Protein AF-A0A382MGD8-F1 (afdb_monomer)

Nearest PDB structures (foldseek):
  7lf8-assembly1_A  TM=3.646E-01  e=4.508E+00  Homo sapiens
  7lfa-assembly1_A  TM=3.675E-01  e=8.997E+00  Homo sapiens

Structure (mmCIF, N/CA/C/O backbone):
data_AF-A0A382MGD8-F1
#
_entry.id   AF-A0A382MGD8-F1
#
loop_
_atom_site.group_PDB
_atom_site.id
_atom_site.type_symbol
_atom_site.label_atom_id
_atom_site.label_alt_id
_atom_site.label_comp_id
_atom_site.label_asym_id
_atom_site.label_entity_id
_atom_site.label_seq_id
_atom_site.pdbx_PDB_ins_code
_atom_site.Cartn_x
_atom_site.Cartn_y
_atom_site.Cartn_z
_atom_site.occupancy
_atom_site.B_iso_or_equiv
_atom_site.auth_seq_id
_atom_site.auth_comp_id
_atom_site.auth_asym_id
_atom_site.auth_atom_id
_atom_site.pdbx_PDB_model_num
ATOM 1 N N . MET A 1 1 ? 16.193 -2.361 -17.710 1.00 41.50 1 MET A N 1
ATOM 2 C CA . MET A 1 1 ? 16.664 -2.247 -16.312 1.00 41.50 1 MET A CA 1
ATOM 3 C C . MET A 1 1 ? 16.328 -3.554 -15.615 1.00 41.50 1 MET A C 1
ATOM 5 O O . MET A 1 1 ? 15.196 -3.994 -15.755 1.00 41.50 1 MET A O 1
ATOM 9 N N . LYS A 1 2 ? 17.291 -4.224 -14.969 1.00 44.34 2 LYS A N 1
ATOM 10 C CA . LYS A 1 2 ? 16.980 -5.405 -14.145 1.00 44.34 2 LYS A CA 1
ATOM 11 C C . LYS A 1 2 ? 16.151 -4.929 -12.953 1.00 44.34 2 LYS A C 1
ATOM 13 O O . LYS A 1 2 ? 16.559 -3.964 -12.310 1.00 44.34 2 LYS A O 1
ATOM 18 N N . ALA A 1 3 ? 14.999 -5.555 -12.721 1.00 56.28 3 ALA A N 1
ATOM 19 C CA . ALA A 1 3 ? 14.188 -5.309 -11.538 1.00 56.28 3 ALA A CA 1
ATOM 20 C C . ALA A 1 3 ? 15.082 -5.512 -10.309 1.00 56.28 3 ALA A C 1
ATOM 22 O O . ALA A 1 3 ? 15.658 -6.581 -10.120 1.00 56.28 3 ALA A O 1
ATOM 23 N N . MET A 1 4 ? 15.299 -4.438 -9.556 1.00 57.03 4 MET A N 1
ATOM 24 C CA . MET A 1 4 ? 16.012 -4.495 -8.292 1.00 57.03 4 MET A CA 1
ATOM 25 C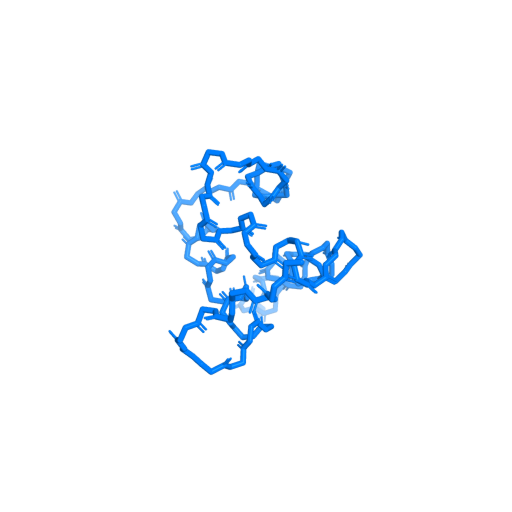 C . MET A 1 4 ? 15.045 -5.134 -7.295 1.00 57.03 4 MET A C 1
ATOM 27 O O . MET A 1 4 ? 14.145 -4.467 -6.791 1.00 57.03 4 MET A O 1
ATOM 31 N N . GLU A 1 5 ? 15.172 -6.444 -7.098 1.00 54.09 5 GLU A N 1
ATOM 32 C CA . GLU A 1 5 ? 14.448 -7.156 -6.049 1.00 54.09 5 GLU A CA 1
ATOM 33 C C . GLU A 1 5 ? 14.959 -6.654 -4.697 1.00 54.09 5 GLU A C 1
ATOM 35 O O . GLU A 1 5 ? 16.167 -6.651 -4.442 1.00 54.09 5 GLU A O 1
ATOM 40 N N . ILE A 1 6 ? 14.052 -6.188 -3.839 1.00 55.25 6 ILE A N 1
ATOM 41 C CA . ILE A 1 6 ? 14.406 -5.849 -2.461 1.00 55.25 6 ILE A CA 1
ATOM 42 C C . ILE A 1 6 ? 14.713 -7.173 -1.746 1.00 55.25 6 ILE A C 1
ATOM 44 O O . ILE A 1 6 ? 13.837 -8.041 -1.693 1.00 55.25 6 ILE A O 1
ATOM 48 N N . PRO A 1 7 ? 15.919 -7.368 -1.183 1.00 50.75 7 PRO A N 1
ATOM 49 C CA . PRO A 1 7 ? 16.217 -8.564 -0.409 1.00 50.75 7 PRO A CA 1
ATOM 50 C C . PRO A 1 7 ? 15.324 -8.595 0.838 1.00 50.75 7 PRO A C 1
ATOM 52 O O . PRO A 1 7 ? 15.394 -7.693 1.668 1.00 50.75 7 PRO A O 1
ATOM 55 N N . GLY A 1 8 ? 14.473 -9.617 0.966 1.00 55.84 8 GLY A N 1
ATOM 56 C CA . GLY A 1 8 ? 13.576 -9.742 2.125 1.00 55.84 8 GLY A CA 1
ATOM 57 C C . GLY A 1 8 ? 12.406 -10.724 1.992 1.00 55.84 8 GLY A C 1
ATOM 58 O O . GLY A 1 8 ? 11.494 -10.681 2.814 1.00 55.84 8 GLY A O 1
ATOM 59 N N . GLY A 1 9 ? 12.373 -11.587 0.971 1.00 73.12 9 GLY A N 1
ATOM 60 C CA . GLY A 1 9 ? 11.325 -12.605 0.823 1.00 73.12 9 GLY A CA 1
ATOM 61 C C . GLY A 1 9 ? 10.134 -12.165 -0.036 1.00 73.12 9 GLY A C 1
ATOM 62 O O . GLY A 1 9 ? 10.311 -11.539 -1.075 1.00 73.12 9 GLY A O 1
ATOM 63 N N . ASN A 1 10 ? 8.919 -12.563 0.353 1.00 88.38 10 ASN A N 1
ATOM 64 C CA . ASN A 1 10 ? 7.702 -12.366 -0.440 1.00 88.38 10 ASN A CA 1
ATOM 65 C C . ASN A 1 10 ? 7.225 -10.899 -0.390 1.00 88.38 10 ASN A C 1
ATOM 67 O O . ASN A 1 10 ? 6.754 -10.432 0.645 1.00 88.38 10 ASN A O 1
ATOM 71 N N . ILE A 1 11 ? 7.297 -10.194 -1.523 1.00 90.44 11 ILE A N 1
ATOM 72 C CA . ILE A 1 11 ? 6.919 -8.776 -1.655 1.00 90.44 11 ILE A CA 1
ATOM 73 C C . ILE A 1 11 ? 5.4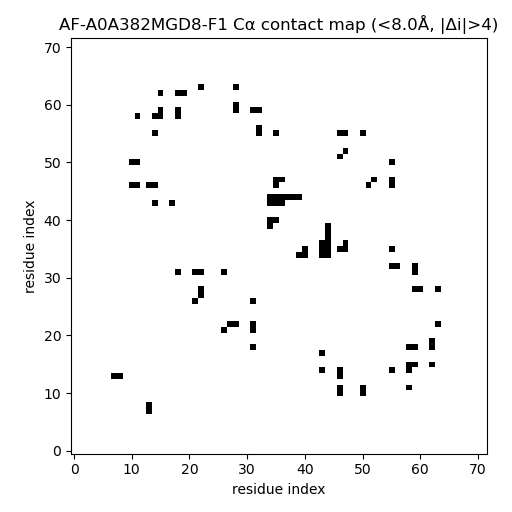51 -8.489 -1.287 1.00 90.44 11 ILE A C 1
ATOM 75 O O . ILE A 1 11 ? 5.155 -7.417 -0.765 1.00 90.44 11 ILE A O 1
ATOM 79 N N . VAL A 1 12 ? 4.534 -9.449 -1.476 1.00 93.12 12 VAL A N 1
ATOM 80 C CA . VAL A 1 12 ? 3.131 -9.320 -1.035 1.00 93.12 12 VAL A CA 1
ATOM 81 C C . VAL A 1 12 ? 3.063 -9.257 0.487 1.00 93.12 12 VAL A C 1
ATOM 83 O O . VAL A 1 12 ? 2.385 -8.397 1.041 1.00 93.12 12 VAL A O 1
ATOM 86 N N . HIS A 1 13 ? 3.814 -10.127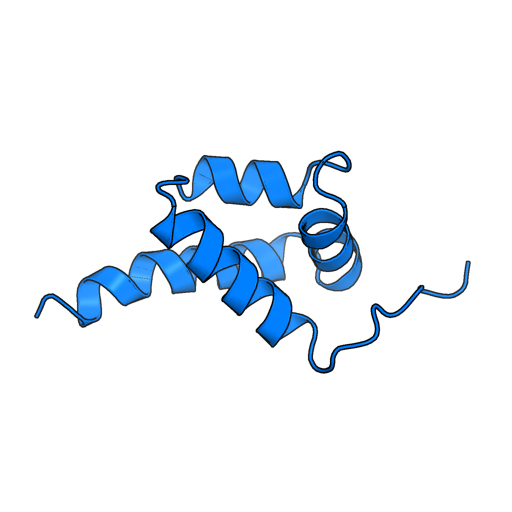 1.166 1.00 92.19 13 HIS A N 1
ATOM 87 C CA . HIS A 1 13 ? 3.874 -10.132 2.624 1.00 92.19 13 HIS A CA 1
ATOM 88 C C . HIS A 1 13 ? 4.492 -8.837 3.164 1.00 92.19 13 HIS A C 1
ATOM 90 O O . HIS A 1 13 ? 3.972 -8.264 4.113 1.00 92.19 13 HIS A O 1
ATOM 96 N N . GLN A 1 14 ? 5.546 -8.323 2.524 1.00 92.06 14 GLN A N 1
ATOM 97 C CA . GLN A 1 14 ? 6.135 -7.035 2.906 1.00 92.06 14 GLN A CA 1
ATOM 98 C C . GLN A 1 14 ? 5.149 -5.876 2.735 1.00 92.06 14 GLN A C 1
ATOM 100 O O . GLN A 1 14 ? 5.023 -5.047 3.631 1.00 92.06 14 GLN A O 1
ATOM 105 N N . ALA A 1 15 ? 4.427 -5.823 1.611 1.00 95.81 15 ALA A N 1
ATOM 106 C CA . ALA A 1 15 ? 3.402 -4.808 1.386 1.00 95.81 15 ALA A CA 1
ATOM 107 C C . ALA A 1 15 ? 2.297 -4.872 2.450 1.00 95.81 15 ALA A C 1
ATOM 109 O O . ALA A 1 15 ? 1.843 -3.829 2.919 1.00 95.81 15 ALA A O 1
ATOM 110 N N . GLN A 1 16 ? 1.907 -6.079 2.869 1.00 95.88 16 GLN A N 1
ATOM 111 C CA . GLN A 1 16 ? 0.947 -6.276 3.951 1.00 95.88 16 GLN A CA 1
ATOM 112 C C . GLN A 1 16 ? 1.491 -5.767 5.294 1.00 95.88 16 GLN A C 1
ATOM 114 O O . GLN A 1 16 ? 0.824 -4.959 5.931 1.00 95.88 16 GLN A O 1
ATOM 119 N N . VAL A 1 17 ? 2.701 -6.174 5.695 1.00 94.69 17 VAL A N 1
ATOM 120 C CA . VAL A 1 17 ? 3.317 -5.745 6.966 1.00 94.69 17 VAL A CA 1
ATOM 121 C C . VAL A 1 17 ? 3.471 -4.227 7.019 1.00 94.69 17 VAL A C 1
ATOM 123 O O . VAL A 1 17 ? 3.037 -3.608 7.982 1.00 94.69 17 VAL A O 1
ATOM 126 N N . MET A 1 18 ? 3.995 -3.606 5.956 1.00 95.38 18 MET A N 1
ATOM 127 C CA . MET A 1 18 ? 4.096 -2.145 5.889 1.00 95.38 18 MET A CA 1
ATOM 128 C C . MET A 1 18 ? 2.719 -1.478 6.006 1.00 95.38 18 MET A C 1
ATOM 130 O O . MET A 1 18 ? 2.579 -0.461 6.680 1.00 95.38 18 MET A O 1
ATOM 134 N N . SER A 1 19 ? 1.690 -2.049 5.372 1.00 97.31 19 SER A N 1
ATOM 135 C CA . SER A 1 19 ? 0.328 -1.513 5.461 1.00 97.31 19 SER A CA 1
ATOM 136 C C . SER A 1 19 ? -0.228 -1.587 6.884 1.00 97.31 19 SER A C 1
ATOM 138 O O . SER A 1 19 ? -0.854 -0.636 7.345 1.00 97.31 19 SER A O 1
ATOM 140 N N . GLU A 1 20 ? 0.010 -2.697 7.585 1.00 96.38 20 GLU A N 1
ATOM 141 C CA . GLU A 1 20 ? -0.387 -2.879 8.984 1.00 96.38 20 GLU A CA 1
ATOM 142 C C . GLU A 1 20 ? 0.334 -1.880 9.899 1.00 96.38 20 GLU A C 1
ATOM 144 O O . GLU A 1 20 ? -0.326 -1.219 10.696 1.00 96.38 20 GLU A O 1
ATOM 149 N N . GLU A 1 21 ? 1.647 -1.696 9.730 1.00 95.88 21 GLU A N 1
ATOM 150 C CA . GLU A 1 21 ? 2.438 -0.742 10.518 1.00 95.88 21 GLU A CA 1
ATOM 151 C C . GLU A 1 21 ? 1.941 0.700 10.347 1.00 95.88 21 GLU A C 1
ATOM 153 O O . GLU A 1 21 ? 1.679 1.389 11.333 1.00 95.88 21 GLU A O 1
ATOM 158 N N . PHE A 1 22 ? 1.746 1.164 9.107 1.00 96.81 22 PHE A N 1
ATOM 159 C CA . PHE A 1 22 ? 1.268 2.529 8.862 1.00 96.81 22 PHE A CA 1
ATOM 160 C C . PHE A 1 22 ? -0.165 2.750 9.350 1.00 96.81 22 PHE A C 1
ATOM 162 O O . PHE A 1 22 ? -0.463 3.818 9.896 1.00 96.81 22 PHE A O 1
ATOM 169 N N . ARG A 1 23 ? -1.041 1.752 9.196 1.00 96.31 23 ARG A N 1
ATOM 170 C CA . ARG A 1 23 ? -2.391 1.782 9.770 1.00 96.31 23 ARG A CA 1
ATOM 171 C C . ARG A 1 23 ? -2.332 1.908 11.290 1.00 96.31 23 ARG A C 1
ATOM 173 O O . ARG A 1 23 ? -3.020 2.757 11.849 1.00 96.31 23 ARG A O 1
ATOM 180 N N . ASP A 1 24 ? -1.507 1.100 11.953 1.00 95.19 24 ASP A N 1
ATOM 181 C CA . ASP A 1 24 ? -1.381 1.095 13.416 1.00 95.19 24 ASP A CA 1
ATOM 182 C C . ASP A 1 24 ? -0.771 2.408 13.945 1.00 95.19 24 ASP A C 1
ATOM 184 O O . ASP A 1 24 ? -1.050 2.818 15.071 1.00 95.19 24 ASP A O 1
ATOM 188 N N . MET A 1 25 ? -0.015 3.122 13.104 1.00 95.75 25 MET A N 1
ATOM 189 C CA . MET A 1 25 ? 0.463 4.488 13.357 1.00 95.75 25 MET A CA 1
ATOM 190 C C . MET A 1 25 ? -0.592 5.585 13.114 1.00 95.75 25 MET A C 1
ATOM 192 O O . MET A 1 25 ? -0.308 6.758 13.357 1.00 95.75 25 MET A O 1
ATOM 196 N N . GLY A 1 26 ? -1.799 5.235 12.660 1.00 96.00 26 GLY A N 1
ATOM 197 C CA . GLY A 1 26 ? -2.914 6.167 12.459 1.00 96.00 26 GLY A CA 1
ATOM 198 C C . GLY A 1 26 ? -3.077 6.698 11.034 1.00 96.00 26 GLY A C 1
ATOM 199 O O . GLY A 1 26 ? -3.851 7.629 10.830 1.00 96.00 26 GLY A O 1
ATOM 200 N N . THR A 1 27 ? -2.383 6.120 10.051 1.00 97.56 27 THR A N 1
ATOM 201 C CA . THR A 1 27 ? -2.586 6.459 8.632 1.00 97.56 27 THR A CA 1
ATOM 202 C C . THR A 1 27 ? -3.966 5.973 8.186 1.00 97.56 27 THR A C 1
ATOM 204 O O . THR A 1 27 ? -4.382 4.868 8.544 1.00 97.56 27 THR A O 1
ATOM 207 N N . THR A 1 28 ? -4.692 6.760 7.397 1.00 97.50 28 THR A N 1
ATOM 208 C CA . THR A 1 28 ? -5.963 6.332 6.784 1.00 97.50 28 THR A CA 1
ATOM 209 C C . THR A 1 28 ? -5.735 5.487 5.524 1.00 97.50 28 THR A C 1
ATOM 211 O O . THR A 1 28 ? -4.658 5.521 4.929 1.00 97.50 28 THR A O 1
ATOM 214 N N . GLU A 1 29 ? -6.748 4.727 5.092 1.00 97.69 29 GLU A N 1
ATOM 215 C CA . GLU A 1 29 ? -6.665 3.896 3.876 1.00 97.69 29 GLU A CA 1
ATOM 216 C C . GLU A 1 29 ? -6.264 4.729 2.643 1.00 97.69 29 GLU A C 1
ATOM 218 O O . GLU A 1 29 ? -5.332 4.365 1.921 1.00 97.69 29 GLU A O 1
ATOM 223 N N . ASP A 1 30 ? -6.901 5.886 2.441 1.00 97.69 30 ASP A N 1
ATOM 224 C CA . ASP A 1 30 ? -6.634 6.778 1.304 1.00 97.69 30 ASP A CA 1
ATOM 225 C C . ASP A 1 30 ? -5.228 7.401 1.350 1.00 97.69 30 ASP A C 1
ATOM 227 O O . ASP A 1 30 ? -4.547 7.517 0.320 1.00 97.69 30 ASP A O 1
ATOM 231 N N . GLU A 1 31 ? -4.759 7.782 2.543 1.00 98.25 31 GLU A N 1
ATOM 232 C CA . GLU A 1 31 ? -3.392 8.274 2.737 1.00 98.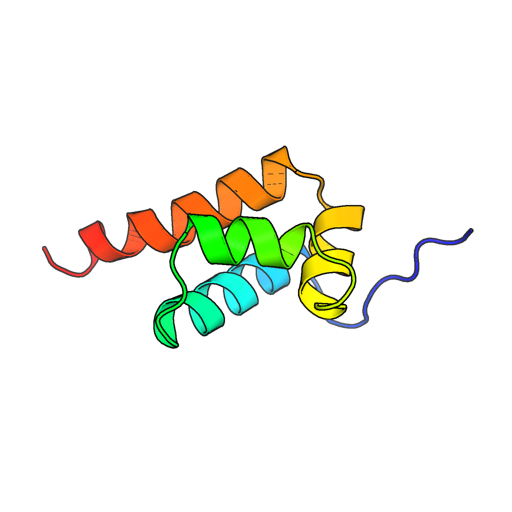25 31 GLU A CA 1
ATOM 233 C C . GLU A 1 31 ? -2.376 7.183 2.406 1.00 98.25 31 GLU A C 1
ATOM 235 O O . GLU A 1 31 ? -1.437 7.432 1.649 1.00 98.25 31 GLU A O 1
ATOM 240 N N . LEU A 1 32 ? -2.588 5.958 2.888 1.00 98.25 32 LEU A N 1
ATOM 241 C CA . LEU A 1 32 ? -1.673 4.852 2.640 1.00 98.25 32 LEU A CA 1
ATOM 242 C C . LEU A 1 32 ? -1.606 4.490 1.147 1.00 98.25 32 LEU A C 1
ATOM 244 O O . LEU A 1 32 ? -0.512 4.325 0.602 1.00 98.25 32 LEU A O 1
ATOM 248 N N . LEU A 1 33 ? -2.744 4.448 0.445 1.00 98.25 33 LEU A N 1
ATOM 249 C CA . LEU A 1 33 ? -2.776 4.268 -1.014 1.00 98.25 33 LEU A CA 1
ATOM 250 C C . LEU A 1 33 ? -1.979 5.361 -1.742 1.00 98.25 33 LEU A C 1
ATOM 252 O O . LEU A 1 33 ? -1.227 5.075 -2.681 1.00 98.25 33 LEU A O 1
ATOM 256 N N . THR A 1 34 ? -2.102 6.608 -1.282 1.00 98.19 34 THR A N 1
ATOM 257 C CA . THR A 1 34 ? -1.336 7.740 -1.816 1.00 98.19 34 THR A CA 1
ATOM 258 C C . THR A 1 34 ? 0.161 7.548 -1.578 1.00 98.19 34 THR A C 1
ATOM 260 O O . THR A 1 34 ? 0.954 7.735 -2.506 1.00 98.19 34 THR A O 1
ATOM 263 N N . MET A 1 35 ? 0.559 7.108 -0.383 1.00 98.31 35 MET A N 1
ATOM 264 C CA . MET A 1 35 ? 1.957 6.850 -0.032 1.00 98.31 35 MET A CA 1
ATOM 265 C C . MET A 1 35 ? 2.587 5.766 -0.914 1.00 98.31 35 MET A C 1
ATOM 267 O O . MET A 1 35 ? 3.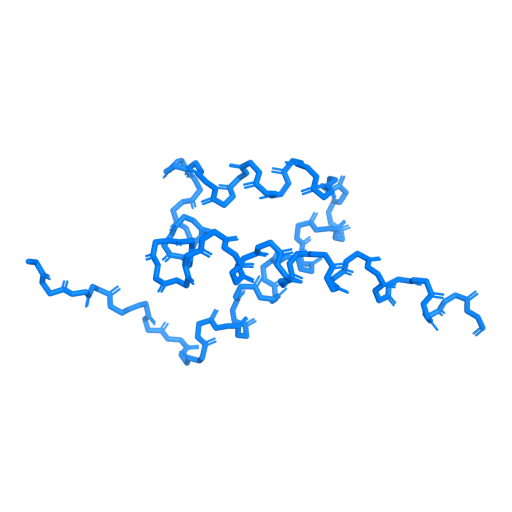685 5.975 -1.424 1.00 98.31 35 MET A O 1
ATOM 271 N N . PHE A 1 36 ? 1.884 4.660 -1.187 1.00 98.19 36 PHE A N 1
ATOM 272 C CA . PHE A 1 36 ? 2.346 3.626 -2.127 1.00 98.19 36 PHE A CA 1
ATOM 273 C C . PHE A 1 36 ? 2.605 4.174 -3.537 1.00 98.19 36 PHE A C 1
ATOM 275 O O . PHE A 1 36 ? 3.569 3.794 -4.201 1.00 98.19 36 PHE A O 1
ATOM 282 N N . SER A 1 37 ? 1.778 5.104 -4.010 1.00 97.12 37 SER A N 1
ATOM 283 C CA . SER A 1 37 ? 1.953 5.702 -5.338 1.00 97.12 37 SER A CA 1
ATOM 284 C C . SER A 1 37 ? 3.043 6.784 -5.406 1.00 97.12 37 SER A C 1
ATOM 286 O O . SER A 1 37 ? 3.396 7.221 -6.502 1.00 97.12 37 SER A O 1
ATOM 288 N N . ASN A 1 38 ? 3.598 7.206 -4.265 1.00 97.50 38 ASN A N 1
ATOM 289 C CA . ASN A 1 38 ? 4.501 8.348 -4.169 1.00 97.50 38 ASN A CA 1
ATOM 290 C C . ASN A 1 38 ? 5.978 7.907 -4.027 1.00 97.50 38 ASN A C 1
ATOM 292 O O . ASN A 1 38 ? 6.336 7.312 -3.008 1.00 97.50 38 ASN A O 1
ATOM 296 N N . PRO A 1 39 ? 6.869 8.267 -4.978 1.00 96.31 39 PRO A N 1
ATOM 297 C CA . PRO A 1 39 ? 8.293 7.913 -4.943 1.00 96.31 39 PRO A CA 1
ATOM 298 C C . PRO A 1 39 ? 9.063 8.375 -3.700 1.00 96.31 39 PRO A C 1
ATOM 300 O O . PRO A 1 39 ? 10.126 7.827 -3.414 1.00 96.31 39 PRO A O 1
ATOM 303 N N . PHE A 1 40 ? 8.550 9.364 -2.959 1.00 96.69 40 PHE A N 1
ATOM 304 C CA . PHE A 1 40 ? 9.117 9.780 -1.675 1.00 96.69 40 PHE A CA 1
ATOM 305 C C . PHE A 1 40 ? 9.172 8.616 -0.670 1.00 96.69 40 PHE A C 1
ATOM 307 O O . PHE A 1 40 ? 10.143 8.485 0.075 1.00 96.69 40 PHE A O 1
ATOM 314 N N . TYR A 1 41 ? 8.178 7.724 -0.690 1.00 95.56 41 TYR A N 1
ATOM 315 C CA . TYR A 1 41 ? 8.116 6.547 0.174 1.00 95.56 41 TYR A CA 1
ATOM 316 C C . TYR A 1 41 ? 8.764 5.344 -0.506 1.00 95.56 41 TYR A C 1
ATOM 318 O O . TYR A 1 41 ? 8.083 4.404 -0.899 1.00 95.56 41 TYR A O 1
ATOM 326 N N . GLY A 1 42 ? 10.092 5.364 -0.647 1.00 92.44 42 GLY A N 1
ATOM 327 C CA . GLY A 1 42 ? 10.835 4.395 -1.463 1.00 92.44 42 GLY A CA 1
ATOM 328 C C . GLY A 1 42 ? 10.457 2.921 -1.243 1.00 92.44 42 GLY A C 1
ATOM 329 O O . GLY A 1 42 ? 10.255 2.203 -2.217 1.00 92.44 42 GLY A O 1
ATOM 330 N N . GLY A 1 43 ? 10.292 2.471 0.007 1.00 90.75 43 GLY A N 1
ATOM 331 C CA . GLY A 1 43 ? 9.887 1.088 0.313 1.00 90.75 43 GLY A CA 1
ATOM 332 C C . GLY A 1 43 ? 8.479 0.739 -0.185 1.00 90.75 43 GLY A C 1
ATOM 333 O O . GLY A 1 43 ? 8.300 -0.243 -0.908 1.00 90.75 43 GLY A O 1
ATOM 334 N N . LEU A 1 44 ? 7.494 1.588 0.128 1.00 96.00 44 LEU A N 1
ATOM 335 C CA . LEU A 1 4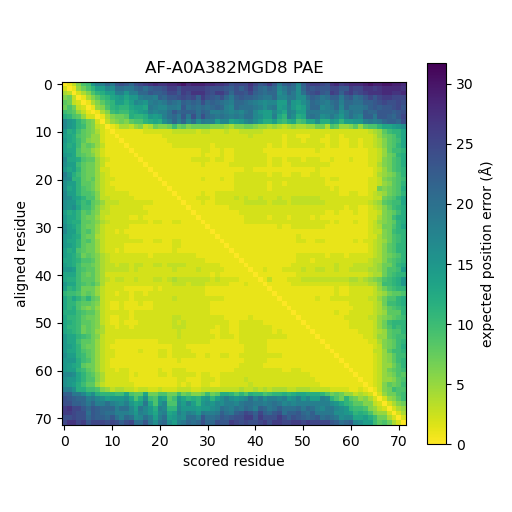4 ? 6.115 1.434 -0.343 1.00 96.00 44 LEU A CA 1
ATOM 336 C C . LEU A 1 44 ? 6.052 1.533 -1.873 1.00 96.00 44 LEU A C 1
ATOM 338 O O . LEU A 1 44 ? 5.464 0.684 -2.540 1.00 96.00 44 LEU A O 1
ATOM 342 N N . HIS A 1 45 ? 6.724 2.527 -2.449 1.00 96.94 45 HIS A N 1
ATOM 343 C CA . HIS A 1 45 ? 6.713 2.767 -3.883 1.00 96.94 45 HIS A CA 1
ATOM 344 C C . HIS A 1 45 ? 7.330 1.622 -4.683 1.00 96.94 45 HIS A C 1
ATOM 346 O O . HIS A 1 45 ? 6.819 1.253 -5.738 1.00 96.94 45 HIS A O 1
ATOM 352 N N . MET A 1 46 ? 8.384 0.992 -4.168 1.00 94.38 46 MET A N 1
ATOM 353 C CA . MET A 1 46 ? 8.958 -0.192 -4.801 1.00 94.38 46 MET A CA 1
ATOM 354 C C . MET A 1 46 ? 7.990 -1.378 -4.806 1.00 94.38 46 MET A C 1
ATOM 356 O O . MET A 1 46 ? 7.909 -2.079 -5.816 1.00 94.38 46 MET A O 1
ATOM 360 N N . ALA A 1 47 ? 7.228 -1.589 -3.728 1.00 94.69 47 ALA A N 1
ATOM 361 C CA . ALA A 1 47 ? 6.170 -2.596 -3.713 1.00 94.69 47 ALA A CA 1
ATOM 362 C C . ALA A 1 47 ? 5.056 -2.252 -4.717 1.00 94.69 47 ALA A C 1
ATOM 364 O O . ALA A 1 47 ? 4.608 -3.130 -5.451 1.00 94.69 47 ALA A O 1
ATOM 365 N N . TYR A 1 48 ? 4.676 -0.976 -4.831 1.00 96.75 48 TYR A N 1
ATOM 366 C CA . TYR A 1 48 ? 3.705 -0.506 -5.824 1.00 96.75 48 TYR A CA 1
ATOM 367 C C . TYR A 1 48 ? 4.164 -0.733 -7.269 1.00 96.75 48 TYR A C 1
A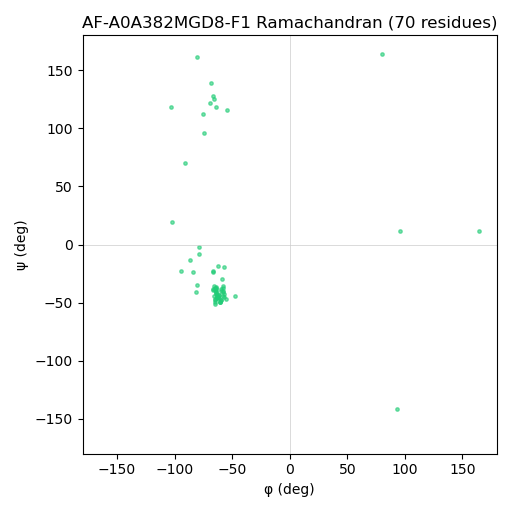TOM 369 O O . TYR A 1 48 ? 3.386 -1.217 -8.090 1.00 96.75 48 TYR A O 1
ATOM 377 N N . VAL A 1 49 ? 5.428 -0.444 -7.586 1.00 95.94 49 VAL A N 1
ATOM 378 C CA . VAL A 1 49 ? 6.002 -0.668 -8.923 1.00 95.94 49 VAL A CA 1
ATOM 379 C C . VAL A 1 49 ? 6.065 -2.158 -9.272 1.00 95.94 49 VAL A C 1
ATOM 381 O O . VAL A 1 49 ? 5.853 -2.516 -10.428 1.00 95.94 49 VAL A O 1
ATOM 384 N N . GLN A 1 50 ? 6.338 -3.029 -8.297 1.00 94.25 50 GLN A N 1
ATOM 385 C CA . GLN A 1 50 ? 6.458 -4.473 -8.529 1.00 94.25 50 GLN A CA 1
ATOM 386 C C . GLN A 1 50 ? 5.108 -5.198 -8.587 1.00 94.25 50 GLN A C 1
ATOM 388 O O . GLN A 1 50 ? 4.933 -6.090 -9.413 1.00 94.25 50 GLN A O 1
ATOM 393 N N . LEU A 1 51 ? 4.165 -4.839 -7.714 1.00 95.00 51 LEU A N 1
ATOM 394 C CA . LEU A 1 51 ? 2.875 -5.524 -7.575 1.00 95.00 51 LEU A CA 1
ATOM 395 C C . LEU A 1 51 ? 1.750 -4.882 -8.392 1.00 95.00 51 LEU A C 1
ATOM 397 O O . LEU A 1 51 ? 0.761 -5.546 -8.708 1.00 95.00 51 LEU A O 1
ATOM 401 N N . GLY A 1 52 ? 1.890 -3.601 -8.724 1.00 96.62 52 GLY A N 1
ATOM 402 C CA . GLY A 1 52 ? 0.881 -2.821 -9.422 1.00 96.62 52 GLY A CA 1
ATOM 403 C C . GLY A 1 52 ? -0.238 -2.302 -8.516 1.00 96.62 52 GLY A C 1
ATOM 404 O O . GLY A 1 52 ? -0.454 -2.752 -7.388 1.00 96.62 52 GLY A O 1
ATOM 405 N N . LYS A 1 53 ? -0.981 -1.329 -9.052 1.00 97.44 53 LYS A N 1
ATOM 406 C CA . LYS A 1 53 ? -2.038 -0.595 -8.342 1.00 97.44 53 LYS A CA 1
ATOM 407 C C . LYS A 1 53 ? -3.139 -1.495 -7.784 1.00 97.44 53 LYS A C 1
ATOM 409 O O . LYS A 1 53 ? -3.567 -1.284 -6.656 1.00 97.44 53 LYS A O 1
ATOM 414 N N . GLU A 1 54 ? -3.611 -2.460 -8.570 1.00 97.69 54 GLU A N 1
ATOM 415 C CA . GLU A 1 54 ? -4.730 -3.326 -8.174 1.00 97.69 54 GLU A CA 1
ATOM 416 C C . GLU A 1 54 ? -4.361 -4.206 -6.978 1.00 97.69 54 GLU A C 1
ATOM 418 O O . GLU A 1 54 ? -5.091 -4.233 -5.988 1.00 97.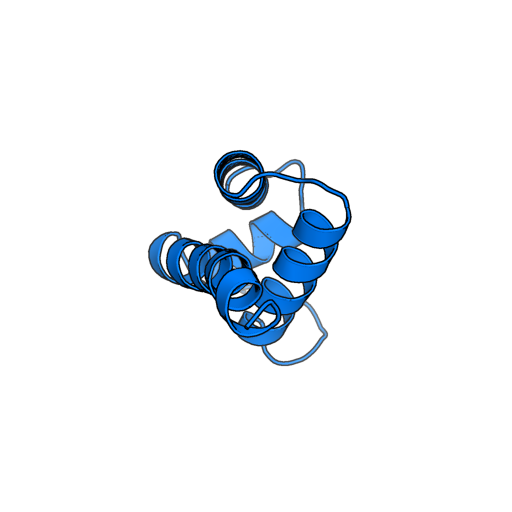69 54 GLU A O 1
ATOM 423 N N . SER A 1 55 ? -3.192 -4.850 -7.030 1.00 97.50 55 SER A N 1
ATOM 424 C CA . SER A 1 55 ? -2.679 -5.692 -5.947 1.00 97.50 55 SER A CA 1
ATOM 425 C C . SER A 1 55 ? -2.476 -4.898 -4.657 1.00 97.50 55 SER A C 1
ATOM 427 O O . SER A 1 55 ? -2.912 -5.338 -3.597 1.00 97.50 55 SER A O 1
ATOM 429 N N . ILE A 1 56 ? -1.863 -3.708 -4.736 1.00 98.19 56 ILE A N 1
ATOM 430 C CA . ILE A 1 56 ? -1.702 -2.828 -3.568 1.00 98.19 56 ILE A CA 1
ATOM 431 C C . ILE A 1 56 ? -3.061 -2.403 -3.014 1.00 98.19 56 ILE A C 1
ATOM 433 O O . ILE A 1 56 ? -3.272 -2.486 -1.809 1.00 98.19 56 ILE A O 1
ATOM 437 N N . GLY A 1 57 ? -3.995 -2.004 -3.881 1.00 98.25 57 GLY A N 1
ATOM 438 C CA . GLY A 1 57 ? -5.345 -1.628 -3.467 1.00 98.25 57 GLY A CA 1
ATOM 439 C C . GLY A 1 57 ? -6.052 -2.744 -2.699 1.00 98.25 57 GLY A C 1
ATOM 440 O O . GLY A 1 57 ? -6.657 -2.492 -1.661 1.00 98.25 57 GLY A O 1
ATOM 441 N N . HIS A 1 58 ? -5.925 -3.984 -3.174 1.00 98.06 58 HIS A N 1
ATOM 442 C CA . HIS A 1 58 ? -6.481 -5.147 -2.493 1.00 98.06 58 HIS A CA 1
ATOM 443 C C . HIS A 1 58 ? -5.825 -5.391 -1.127 1.00 98.06 58 HIS A C 1
ATOM 445 O O . HIS A 1 58 ? -6.530 -5.583 -0.141 1.00 98.06 58 HIS A O 1
ATOM 451 N N . ILE A 1 59 ? -4.490 -5.346 -1.049 1.00 97.62 59 ILE A N 1
ATOM 452 C CA . ILE A 1 59 ? -3.744 -5.558 0.203 1.00 97.62 59 ILE A CA 1
ATOM 453 C C . ILE A 1 59 ? -4.126 -4.512 1.252 1.00 97.62 59 ILE A C 1
ATOM 455 O O . ILE A 1 59 ? -4.451 -4.873 2.383 1.00 97.62 59 ILE A O 1
ATOM 459 N N . VAL A 1 60 ? -4.119 -3.229 0.878 1.00 97.81 60 VAL A N 1
ATOM 460 C CA . VAL A 1 60 ? -4.463 -2.143 1.800 1.00 97.81 60 VAL A CA 1
ATOM 461 C C . VAL A 1 60 ? -5.897 -2.324 2.293 1.00 97.81 60 VAL A C 1
ATOM 463 O O . VAL A 1 60 ? -6.113 -2.365 3.500 1.00 97.81 60 VAL A O 1
ATOM 466 N N . ARG A 1 61 ? -6.867 -2.544 1.399 1.00 97.12 61 ARG A N 1
ATOM 467 C CA . ARG A 1 61 ? -8.263 -2.742 1.807 1.00 97.12 61 ARG A CA 1
ATOM 468 C C . ARG A 1 61 ? -8.429 -3.908 2.785 1.00 97.12 61 ARG A C 1
ATOM 470 O O . ARG A 1 61 ? -9.073 -3.746 3.817 1.00 97.12 61 ARG A O 1
ATOM 477 N N . GLN A 1 62 ? -7.793 -5.052 2.518 1.00 95.94 62 GLN A N 1
ATOM 478 C CA . GLN A 1 62 ? -7.825 -6.201 3.432 1.00 95.94 62 GLN A CA 1
ATOM 479 C C . GLN A 1 62 ? -7.292 -5.850 4.827 1.00 95.94 62 GLN A C 1
ATOM 481 O O . GLN A 1 62 ? -7.841 -6.283 5.840 1.00 95.94 62 GLN A O 1
ATOM 486 N N . VAL A 1 63 ? -6.231 -5.047 4.897 1.00 95.25 63 VAL A N 1
ATOM 487 C CA . VAL A 1 63 ? -5.634 -4.603 6.160 1.00 95.25 63 VAL A CA 1
ATOM 488 C C . VAL A 1 63 ? -6.603 -3.736 6.978 1.00 95.25 63 VAL A C 1
ATOM 490 O O . VAL A 1 63 ? -6.654 -3.897 8.200 1.00 95.25 63 VAL A O 1
ATOM 493 N N . TYR A 1 64 ? -7.415 -2.881 6.352 1.00 94.56 64 TYR A N 1
ATOM 494 C CA . TYR A 1 64 ? -8.424 -2.080 7.066 1.00 94.56 64 TYR A CA 1
ATOM 495 C C . TYR A 1 64 ? -9.699 -2.873 7.382 1.00 94.56 64 TYR A C 1
ATOM 497 O O . TYR A 1 64 ? -10.268 -2.711 8.461 1.00 94.56 64 TYR A O 1
ATOM 505 N N . GLU A 1 65 ? -10.118 -3.793 6.511 1.00 92.06 65 GLU A N 1
ATOM 506 C CA . GLU A 1 65 ? -11.275 -4.664 6.757 1.00 92.06 65 GLU A CA 1
ATOM 507 C C . GLU A 1 65 ? -11.046 -5.621 7.938 1.00 92.06 65 GLU A C 1
ATOM 509 O O . GLU A 1 65 ? -11.951 -5.833 8.748 1.00 92.06 65 GLU A O 1
ATOM 514 N N . ASN A 1 66 ? -9.824 -6.141 8.101 1.00 79.19 66 ASN A N 1
ATOM 515 C CA . ASN A 1 66 ? -9.475 -7.087 9.167 1.00 79.19 66 ASN A CA 1
ATOM 516 C C . ASN A 1 66 ? -9.630 -6.523 10.595 1.00 79.19 66 ASN A C 1
ATOM 518 O O . ASN A 1 66 ? -9.736 -7.305 11.543 1.00 79.19 66 ASN A O 1
ATOM 522 N N . ILE A 1 67 ? -9.679 -5.197 10.783 1.00 64.12 67 ILE A N 1
ATOM 523 C CA . ILE A 1 67 ? -9.983 -4.590 12.092 1.00 64.12 67 ILE A CA 1
ATOM 524 C C . ILE A 1 67 ? -11.406 -4.939 12.541 1.00 64.12 67 ILE A C 1
ATOM 526 O O . ILE A 1 67 ? -11.628 -5.216 13.721 1.00 64.12 67 ILE A O 1
ATOM 530 N N . HIS A 1 68 ? -12.365 -4.981 11.614 1.00 56.34 68 HIS A N 1
ATOM 531 C CA . HIS A 1 68 ? -13.764 -5.242 11.951 1.00 56.34 68 HIS A CA 1
ATOM 532 C C . HIS A 1 68 ? -13.996 -6.665 12.477 1.00 56.34 68 HIS A C 1
ATOM 534 O O . HIS A 1 68 ? -14.949 -6.888 13.214 1.00 56.34 68 HIS A O 1
ATOM 540 N N . LEU A 1 69 ? -13.110 -7.614 12.155 1.00 53.69 69 LEU A N 1
ATOM 541 C CA . LEU A 1 69 ? -13.203 -9.001 12.620 1.00 53.69 69 LEU A CA 1
ATOM 542 C C . LEU A 1 69 ? -12.595 -9.226 14.011 1.00 53.69 69 LEU A C 1
ATOM 544 O O . LEU A 1 69 ? -12.973 -10.180 14.681 1.00 53.69 69 LEU A O 1
ATOM 548 N N . LYS A 1 70 ? -11.656 -8.380 14.458 1.00 52.31 70 LYS A N 1
ATOM 549 C CA . LYS A 1 70 ? -11.014 -8.520 15.782 1.00 52.31 70 LYS A CA 1
ATOM 550 C C . LYS A 1 70 ? -11.787 -7.840 16.917 1.00 52.31 70 LYS A C 1
ATOM 552 O O . LYS A 1 70 ? -11.491 -8.101 18.077 1.00 52.31 70 LYS A O 1
ATOM 557 N N . ASN A 1 71 ? -12.763 -6.997 16.580 1.00 49.66 71 ASN A N 1
ATOM 558 C CA . ASN A 1 71 ? -13.614 -6.277 17.532 1.00 49.66 71 ASN A CA 1
ATOM 559 C C . ASN A 1 71 ? -15.018 -6.906 17.686 1.00 49.66 71 ASN A C 1
ATOM 561 O O . ASN A 1 71 ? -15.939 -6.217 18.126 1.00 49.66 71 ASN A O 1
ATOM 565 N N . GLY A 1 72 ? -15.184 -8.177 17.297 1.00 42.59 72 GLY A N 1
ATOM 566 C CA . GLY A 1 72 ? -16.409 -8.973 17.460 1.00 42.59 72 GLY A CA 1
ATOM 567 C C . GLY A 1 72 ? -16.271 -10.051 18.524 1.00 42.59 72 GLY A C 1
ATOM 568 O O . GLY A 1 72 ? -15.179 -10.656 18.599 1.00 42.59 72 GLY A O 1
#

Organism: NCBI:txid408172

Radius of gyration: 12.35 Å; Cα contacts (8 Å, |Δi|>4): 56; chains: 1; bounding box: 33×22×34 Å

Solvent-accessible surface area (backbone atoms only — not comparable to full-atom values): 4316 Å² total; per-residue (Å²): 131,82,83,80,75,74,91,80,74,60,61,68,59,51,51,42,52,55,46,48,53,44,43,76,74,67,50,49,73,69,56,49,56,50,42,28,75,31,74,87,39,53,72,47,19,52,43,30,72,75,60,32,69,69,53,48,53,51,46,50,50,51,58,62,55,55,54,65,67,72,76,108

pLDDT: mean 86.92, std 17.58, range [41.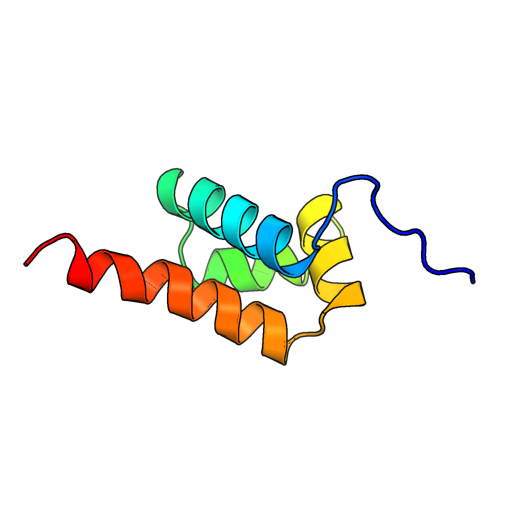5, 98.31]

Mean predicted aligned error: 6.27 Å

Foldseek 3Di:
DPLPDDPDPDLLVVLLVVLLVVVVVPQDLVRLLVLLCDVVNVSSVSSCVVQHSVSSNVSNVVSVVVVVVVVD

Secondary structure (DSSP, 8-state):
----PPSSS-HHHHHHHHHHHHHHTT--HHHHHHHHH-TTSHHHHHHHHHHHHHHHHHHHHHHHHHHHHHT-

Sequence (72 aa):
MKAMEIPGGNIVHQAQVMSEEFRDMGTTEDELLTMFSNPFYGGLHMAYVQLGKESIGHIVRQVYENIHLKNG